Protein AF-A0A4Y2FMU9-F1 (afdb_monomer_lite)

Secondary structure (DSSP, 8-state):
-HHHHHHHHHHHTTPPPP-SHHHHS---PPPS------GGGS--S---S-----------------------

Organism: Araneus ventricosus (NCBI:txid182803)

pLDDT: mean 73.67, std 15.1, range [53.38, 97.81]

Radius of gyration: 23.96 Å; chains: 1; bounding box: 38×44×46 Å

Sequence (72 aa):
KQVSATHAEAMKDNVIVPMTLEEYCIKHTAKPSEQESDLNDFYDDDYGDDMDDEEQEEDYDEDNEDSGNGET

Structure (mmCIF, N/CA/C/O backbone):
data_AF-A0A4Y2FMU9-F1
#
_entry.id   AF-A0A4Y2FMU9-F1
#
loop_
_atom_site.group_PDB
_atom_site.id
_atom_site.type_symbol
_atom_site.label_atom_id
_atom_site.label_alt_id
_atom_site.label_comp_id
_atom_site.label_asym_id
_atom_site.label_entity_id
_atom_site.label_seq_id
_atom_site.pdbx_PDB_ins_code
_atom_site.Cartn_x
_atom_site.Cartn_y
_atom_site.Cartn_z
_atom_site.occupancy
_atom_site.B_iso_or_equiv
_atom_site.auth_seq_id
_atom_site.auth_comp_id
_atom_site.auth_asym_id
_atom_site.auth_atom_id
_atom_site.pdbx_PDB_model_num
ATOM 1 N N . LYS A 1 1 ? 13.803 -1.218 -13.692 1.00 76.62 1 LYS A N 1
ATOM 2 C CA . LYS A 1 1 ? 12.748 -1.034 -14.721 1.00 76.62 1 LYS A CA 1
ATOM 3 C C . LYS A 1 1 ? 11.352 -1.303 -14.167 1.00 76.62 1 LYS A C 1
ATOM 5 O O . LYS A 1 1 ? 10.463 -0.514 -14.443 1.00 76.62 1 LYS A O 1
ATOM 10 N N . GLN A 1 2 ? 11.177 -2.343 -13.350 1.00 90.69 2 GLN A N 1
ATOM 11 C CA . GLN A 1 2 ? 9.879 -2.705 -12.769 1.00 90.69 2 GLN A CA 1
ATOM 12 C C . GLN A 1 2 ? 9.224 -1.562 -11.971 1.00 90.69 2 GLN A C 1
ATOM 14 O O . GLN A 1 2 ? 8.142 -1.130 -12.332 1.00 90.69 2 GLN A O 1
ATOM 19 N N . VAL A 1 3 ? 9.921 -0.970 -10.991 1.00 90.19 3 VAL A N 1
ATOM 20 C CA . VAL A 1 3 ? 9.368 0.130 -10.162 1.00 90.19 3 VAL A CA 1
ATOM 21 C C . VAL A 1 3 ? 8.912 1.339 -10.991 1.00 90.19 3 VAL A C 1
ATOM 23 O O . VAL A 1 3 ? 7.873 1.932 -10.736 1.00 90.19 3 VAL A O 1
ATOM 26 N N . SER A 1 4 ? 9.681 1.717 -12.016 1.00 91.06 4 SER A N 1
ATOM 27 C CA . SER A 1 4 ? 9.306 2.823 -12.904 1.00 91.06 4 SER A CA 1
ATOM 28 C C . SER A 1 4 ? 8.100 2.494 -13.787 1.00 91.06 4 SER A C 1
ATOM 30 O O . SER A 1 4 ? 7.339 3.398 -14.119 1.00 91.06 4 SER A O 1
ATOM 32 N N . ALA A 1 5 ? 7.933 1.224 -14.174 1.00 92.69 5 ALA A N 1
ATOM 33 C CA . ALA A 1 5 ? 6.790 0.776 -14.965 1.00 92.69 5 ALA A CA 1
ATOM 34 C C . ALA A 1 5 ? 5.507 0.815 -14.125 1.00 92.69 5 ALA A C 1
ATOM 36 O O . ALA A 1 5 ? 4.544 1.467 -14.522 1.00 92.69 5 ALA A O 1
ATOM 37 N N . THR A 1 6 ? 5.543 0.245 -12.918 1.00 93.19 6 THR A N 1
ATOM 38 C CA . THR A 1 6 ? 4.386 0.223 -12.011 1.00 93.19 6 THR A CA 1
ATOM 39 C C . THR A 1 6 ? 3.982 1.623 -11.549 1.00 93.19 6 THR A C 1
ATOM 41 O O . THR A 1 6 ? 2.800 1.917 -11.400 1.00 93.19 6 THR A O 1
ATOM 44 N N . HIS A 1 7 ? 4.942 2.539 -11.398 1.00 93.56 7 HIS A N 1
ATOM 45 C CA . HIS A 1 7 ? 4.643 3.938 -11.099 1.00 93.56 7 HIS A CA 1
ATOM 46 C C . HIS A 1 7 ? 3.865 4.636 -12.232 1.00 93.56 7 HIS A C 1
ATOM 48 O O . HIS A 1 7 ? 2.951 5.417 -11.966 1.00 93.56 7 HIS A O 1
ATOM 54 N N . ALA A 1 8 ? 4.195 4.358 -13.499 1.00 94.19 8 ALA A N 1
ATOM 55 C CA . ALA A 1 8 ? 3.467 4.918 -14.639 1.00 94.19 8 ALA A CA 1
ATOM 56 C C . ALA A 1 8 ? 2.032 4.369 -14.738 1.00 94.19 8 ALA A C 1
ATOM 58 O O . ALA A 1 8 ? 1.112 5.107 -15.095 1.00 94.19 8 ALA A O 1
ATOM 59 N N . GLU A 1 9 ? 1.837 3.096 -14.393 1.00 95.62 9 GLU A N 1
ATOM 60 C CA . GLU A 1 9 ? 0.516 2.462 -14.338 1.00 95.62 9 GLU A CA 1
ATOM 61 C C . GLU A 1 9 ? -0.343 3.054 -13.216 1.00 95.62 9 GLU A C 1
ATOM 63 O O . GLU A 1 9 ? -1.465 3.487 -13.475 1.00 95.62 9 GLU A O 1
ATOM 68 N N . ALA A 1 10 ? 0.212 3.214 -12.011 1.00 96.38 10 ALA A N 1
ATOM 69 C CA . ALA A 1 10 ? -0.492 3.842 -10.892 1.00 96.38 10 ALA A CA 1
ATOM 70 C C . ALA A 1 10 ? -0.989 5.260 -11.236 1.00 96.38 10 ALA A C 1
ATOM 72 O O . ALA A 1 10 ? -2.134 5.611 -10.948 1.00 96.38 10 ALA A O 1
ATOM 73 N N . MET A 1 11 ? -0.171 6.059 -11.936 1.00 93.62 11 MET A N 1
ATOM 74 C CA . MET A 1 11 ? -0.570 7.396 -12.399 1.00 93.62 11 MET A CA 1
ATOM 75 C C . MET A 1 11 ? -1.755 7.365 -13.370 1.00 93.62 11 MET A C 1
ATOM 77 O O . MET A 1 11 ? -2.627 8.231 -13.297 1.00 93.62 11 MET A O 1
ATOM 81 N N . LYS A 1 12 ? -1.801 6.381 -14.273 1.00 97.06 12 LYS A N 1
ATOM 82 C CA . LYS A 1 12 ? -2.912 6.204 -15.220 1.00 97.06 12 LYS A CA 1
ATOM 83 C C . LYS A 1 12 ? -4.215 5.863 -14.496 1.00 97.06 12 LYS A C 1
ATOM 85 O O . LYS A 1 12 ? -5.276 6.348 -14.891 1.00 97.06 12 LYS A O 1
ATOM 90 N N . ASP A 1 13 ? -4.115 5.090 -13.424 1.00 97.81 13 ASP A N 1
ATOM 91 C CA . ASP A 1 13 ? -5.259 4.639 -12.634 1.00 97.81 13 ASP A CA 1
ATOM 92 C C . ASP A 1 13 ? -5.692 5.668 -11.574 1.00 97.81 13 ASP A C 1
ATOM 94 O O . ASP A 1 13 ? -6.652 5.444 -10.840 1.00 97.81 13 ASP A O 1
ATOM 98 N N . ASN A 1 14 ? -5.037 6.837 -11.524 1.00 96.06 14 ASN A N 1
ATOM 99 C CA . ASN A 1 14 ? -5.216 7.860 -10.487 1.00 96.06 14 ASN A CA 1
ATOM 100 C C . ASN A 1 14 ? -4.948 7.321 -9.068 1.00 96.06 14 ASN A C 1
ATOM 102 O O . ASN A 1 14 ? -5.537 7.786 -8.090 1.00 96.06 14 ASN A O 1
ATOM 106 N N . VAL A 1 15 ? -4.042 6.350 -8.958 1.00 96.62 15 VAL A N 1
ATOM 107 C CA . VAL A 1 15 ? -3.551 5.796 -7.697 1.00 96.62 15 VAL A CA 1
ATOM 108 C C . VAL A 1 15 ? -2.286 6.547 -7.289 1.00 96.62 15 VAL A C 1
ATOM 110 O O . VAL A 1 15 ? -1.318 6.632 -8.045 1.00 96.62 15 VAL A O 1
ATOM 113 N N . ILE A 1 16 ? -2.281 7.093 -6.073 1.00 94.31 16 ILE A N 1
ATOM 114 C CA . ILE A 1 16 ? -1.117 7.776 -5.500 1.00 94.31 16 ILE A CA 1
ATOM 115 C C . ILE A 1 16 ? -0.324 6.757 -4.687 1.00 94.31 16 ILE A C 1
ATOM 117 O O . ILE A 1 16 ? -0.832 6.229 -3.701 1.00 94.31 16 ILE A O 1
ATOM 121 N N . VAL A 1 17 ? 0.917 6.493 -5.097 1.00 94.94 17 VAL A N 1
ATOM 122 C CA . VAL A 1 17 ? 1.831 5.604 -4.370 1.00 94.94 17 VAL A CA 1
ATOM 123 C C . VAL A 1 17 ? 2.456 6.378 -3.203 1.00 94.94 17 VAL A C 1
ATOM 125 O O . VAL A 1 17 ? 3.150 7.367 -3.456 1.00 94.94 17 VAL A O 1
ATOM 128 N N . PRO A 1 18 ? 2.246 5.958 -1.942 1.00 95.81 18 PRO A N 1
ATOM 129 C CA . PRO A 1 18 ? 2.884 6.581 -0.787 1.00 95.81 18 PRO A CA 1
ATOM 130 C C . PRO A 1 18 ? 4.408 6.503 -0.874 1.00 95.81 18 PRO A C 1
ATOM 132 O O . PRO A 1 18 ? 4.963 5.442 -1.167 1.00 95.81 18 PRO A O 1
ATOM 135 N N . MET A 1 19 ? 5.091 7.612 -0.589 1.00 94.06 19 MET A N 1
ATOM 136 C CA . MET A 1 19 ? 6.559 7.662 -0.540 1.00 94.06 19 MET A CA 1
ATOM 137 C C . MET A 1 19 ? 7.095 7.749 0.891 1.00 94.06 19 MET A C 1
ATOM 139 O O . MET A 1 19 ? 8.304 7.656 1.110 1.00 94.06 19 MET A O 1
ATOM 143 N N . THR A 1 20 ? 6.202 7.917 1.864 1.00 95.44 20 THR A N 1
ATOM 144 C CA . THR A 1 20 ? 6.516 7.984 3.292 1.00 95.44 20 THR A CA 1
ATOM 145 C C . THR A 1 20 ? 5.638 7.020 4.088 1.00 95.44 20 THR A C 1
ATOM 147 O O . THR A 1 20 ? 4.564 6.613 3.638 1.00 95.44 20 THR A O 1
ATOM 150 N N . LEU A 1 21 ? 6.084 6.650 5.292 1.00 92.56 21 LEU A N 1
ATOM 151 C CA . LEU A 1 21 ? 5.296 5.795 6.186 1.00 92.56 21 LEU A CA 1
ATOM 152 C C . LEU A 1 21 ? 4.013 6.500 6.625 1.00 92.56 21 LEU A C 1
ATOM 154 O O . LEU A 1 21 ? 2.976 5.868 6.782 1.00 92.56 21 LEU A O 1
ATOM 158 N N . GLU A 1 22 ? 4.070 7.814 6.796 1.00 90.19 22 GLU A N 1
ATOM 159 C CA . GLU A 1 22 ? 2.938 8.640 7.193 1.00 90.19 22 GLU A CA 1
ATOM 160 C C . GLU A 1 22 ? 1.839 8.679 6.126 1.00 90.19 22 GLU A C 1
ATOM 162 O O . GLU A 1 22 ? 0.664 8.735 6.483 1.00 90.19 22 GLU A O 1
ATOM 167 N N . GLU A 1 23 ? 2.211 8.654 4.843 1.00 91.19 23 GLU A N 1
ATOM 168 C CA . GLU A 1 23 ? 1.278 8.552 3.712 1.00 91.19 23 GLU A CA 1
ATOM 169 C C . GLU A 1 23 ? 0.744 7.127 3.533 1.00 91.19 23 GLU A C 1
ATOM 171 O O . GLU A 1 23 ? -0.390 6.947 3.095 1.00 91.19 23 GLU A O 1
ATOM 176 N N . TYR A 1 24 ? 1.554 6.118 3.866 1.00 93.38 24 TYR A N 1
ATOM 177 C CA . TYR A 1 24 ? 1.165 4.713 3.769 1.00 93.38 24 TYR A CA 1
ATOM 178 C C . TYR A 1 24 ? 0.199 4.305 4.892 1.00 93.38 24 TYR A C 1
ATOM 180 O O . TYR A 1 24 ? -0.761 3.567 4.669 1.00 93.38 24 TYR A O 1
ATOM 188 N N . CYS A 1 25 ? 0.426 4.804 6.108 1.00 91.81 25 CYS A N 1
ATOM 189 C CA . CYS A 1 25 ? -0.371 4.474 7.281 1.00 91.81 25 CYS A CA 1
ATOM 190 C C . CYS A 1 25 ? -1.702 5.241 7.292 1.00 91.81 25 CYS A C 1
ATOM 192 O O . CYS A 1 25 ? -1.752 6.437 7.590 1.00 91.81 25 CYS A O 1
ATOM 194 N N . ILE A 1 26 ? -2.810 4.528 7.068 1.00 84.06 26 ILE A N 1
ATOM 195 C CA . ILE A 1 26 ? -4.159 5.072 7.256 1.00 84.06 26 ILE A CA 1
ATOM 196 C C . ILE A 1 26 ? -4.339 5.410 8.739 1.00 84.06 26 ILE A C 1
ATOM 198 O O . ILE A 1 26 ? -4.430 4.535 9.600 1.00 84.06 26 ILE A O 1
ATOM 202 N N . LYS A 1 27 ? -4.396 6.705 9.056 1.00 80.12 27 LYS A N 1
ATOM 203 C CA . LYS A 1 27 ? -4.704 7.158 10.413 1.00 80.12 27 LYS A CA 1
ATOM 204 C C . LYS A 1 27 ? -6.169 6.860 10.690 1.00 80.12 27 LYS A C 1
ATOM 206 O O . LYS A 1 27 ? -7.050 7.509 10.127 1.00 80.12 27 LYS A O 1
ATOM 211 N N . HIS A 1 28 ? -6.432 5.922 11.592 1.00 70.50 28 HIS A N 1
ATOM 212 C CA . HIS A 1 28 ? -7.751 5.801 12.191 1.00 70.50 28 HIS A CA 1
ATOM 213 C C . HIS A 1 28 ? -8.045 7.103 12.940 1.00 70.50 28 HIS A C 1
ATOM 215 O O . HIS A 1 28 ? -7.490 7.377 14.004 1.00 70.50 28 HIS A O 1
ATOM 221 N N . THR A 1 29 ? -8.903 7.941 12.362 1.00 66.56 29 THR A N 1
ATOM 222 C CA . THR A 1 29 ? -9.631 8.918 13.164 1.00 66.56 29 THR A CA 1
ATOM 223 C C . THR A 1 29 ? -10.496 8.096 14.102 1.00 66.56 29 THR A C 1
ATOM 225 O O . THR A 1 29 ? -11.212 7.202 13.650 1.00 66.56 29 THR A O 1
ATOM 228 N N . ALA A 1 30 ? -10.343 8.311 15.411 1.00 65.94 30 ALA A N 1
ATOM 229 C CA . ALA A 1 30 ? -11.150 7.612 16.399 1.00 65.94 30 ALA A CA 1
ATOM 230 C C . ALA A 1 30 ? -12.613 7.738 15.971 1.00 65.94 30 ALA A C 1
ATOM 232 O O . ALA A 1 30 ? -13.118 8.855 15.817 1.00 65.94 30 ALA A O 1
ATOM 233 N N . LYS A 1 31 ? -13.263 6.599 15.705 1.00 64.75 31 LYS A N 1
ATOM 234 C CA . LYS A 1 31 ? -14.700 6.596 15.466 1.00 64.75 31 LYS A CA 1
ATOM 235 C C . LYS A 1 31 ? -15.351 7.303 16.665 1.00 64.75 31 LYS A C 1
ATOM 237 O O . LYS A 1 31 ? -14.898 7.077 17.793 1.00 64.75 31 LYS A O 1
ATOM 242 N N . PRO A 1 32 ? -16.360 8.172 16.466 1.00 65.56 32 PRO A N 1
ATOM 243 C CA . PRO A 1 32 ? -17.158 8.645 17.594 1.00 65.56 32 PRO A CA 1
ATOM 244 C C . PRO A 1 32 ? -17.634 7.401 18.339 1.00 65.56 32 PRO A C 1
ATOM 246 O O . PRO A 1 32 ? -18.127 6.499 17.670 1.00 65.56 32 PRO A O 1
ATOM 249 N N . S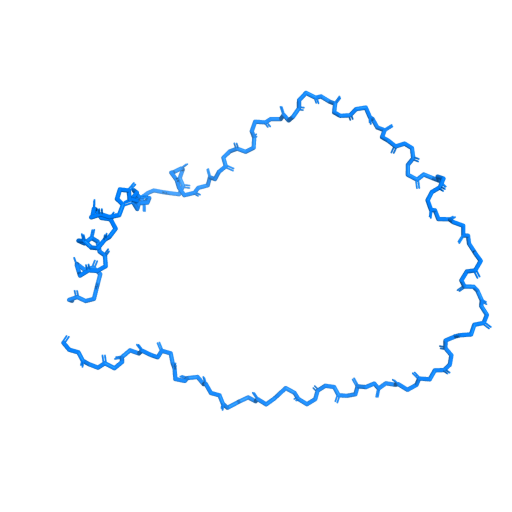ER A 1 33 ? -17.385 7.330 19.653 1.00 62.44 33 SER A N 1
ATOM 250 C CA . SER A 1 33 ? -17.562 6.133 20.488 1.00 62.44 33 SER A CA 1
ATOM 251 C C . SER A 1 33 ? -18.788 5.336 20.041 1.00 62.44 33 SER A C 1
ATOM 253 O O . SER A 1 33 ? -19.919 5.727 20.347 1.00 62.44 33 SER A O 1
ATOM 255 N N . GLU A 1 34 ? -18.571 4.274 19.258 1.00 60.12 34 GLU A N 1
ATOM 256 C CA . GLU A 1 34 ? -19.615 3.299 18.972 1.00 60.12 34 GLU A CA 1
ATOM 257 C C . GLU A 1 34 ? -19.983 2.773 20.354 1.00 60.12 34 GLU A C 1
ATOM 259 O O . GLU A 1 34 ? -19.116 2.289 21.079 1.00 60.12 34 GLU A O 1
ATOM 264 N N . GLN A 1 35 ? -21.219 3.053 20.774 1.00 62.06 35 GLN A N 1
ATOM 265 C CA . GLN A 1 35 ? -21.744 2.651 22.071 1.00 62.06 35 GLN A CA 1
ATOM 266 C C . GLN A 1 35 ? -21.345 1.195 22.284 1.00 62.06 35 GLN A C 1
ATOM 268 O O . GLN A 1 35 ? -21.675 0.371 21.430 1.00 62.06 35 GLN A O 1
ATOM 273 N N . GLU A 1 36 ? -20.587 0.943 23.356 1.00 62.03 36 GLU A N 1
ATOM 274 C CA . GLU A 1 36 ? -20.151 -0.378 23.814 1.00 62.03 36 GLU A CA 1
ATOM 275 C C . GLU A 1 36 ? -21.328 -1.337 23.631 1.00 62.03 36 GLU A C 1
ATOM 277 O O . GLU A 1 36 ? -22.307 -1.298 24.377 1.00 62.03 36 GLU A O 1
ATOM 282 N N . SER A 1 37 ? -21.303 -2.088 22.532 1.00 64.00 37 SER A N 1
ATOM 283 C CA . SER A 1 37 ? -22.333 -3.072 22.254 1.00 64.00 37 SER A CA 1
ATOM 284 C C . SER A 1 37 ? -22.047 -4.177 23.250 1.00 64.00 37 SER A C 1
ATOM 286 O O . SER A 1 37 ? -20.933 -4.696 23.253 1.00 64.00 37 SER A O 1
ATOM 288 N N . ASP A 1 38 ? -22.982 -4.442 24.159 1.00 65.88 38 ASP A N 1
ATOM 289 C CA . ASP A 1 38 ? -22.808 -5.431 25.219 1.00 65.88 38 ASP A CA 1
ATOM 290 C C . ASP A 1 38 ? -22.698 -6.821 24.578 1.00 65.88 38 ASP A C 1
ATOM 292 O O . ASP A 1 38 ? -23.688 -7.482 24.275 1.00 65.88 38 ASP A O 1
ATOM 296 N N . LEU A 1 39 ? -21.463 -7.221 24.273 1.00 65.44 39 LEU A N 1
ATOM 297 C CA . LEU A 1 39 ? -21.121 -8.488 23.624 1.00 65.44 39 LEU A CA 1
ATOM 298 C C . LEU A 1 39 ? -21.368 -9.693 24.547 1.00 65.44 39 LEU A C 1
ATOM 300 O O . LEU A 1 39 ? -21.172 -10.826 24.110 1.00 65.44 39 LEU A O 1
ATOM 304 N N . ASN A 1 40 ? -21.794 -9.470 25.797 1.00 64.62 40 ASN A N 1
ATOM 305 C CA . ASN A 1 40 ? -22.118 -10.544 26.734 1.00 64.62 40 ASN A CA 1
ATOM 306 C C . ASN A 1 40 ? -23.359 -11.346 26.322 1.00 64.62 40 ASN A C 1
ATOM 308 O O . ASN A 1 40 ? -23.467 -12.497 26.722 1.00 64.62 40 ASN A O 1
ATOM 312 N N . ASP A 1 41 ? -24.249 -10.789 25.496 1.00 62.12 41 ASP A N 1
ATOM 313 C CA . ASP A 1 41 ? -25.458 -11.490 25.035 1.00 62.12 41 ASP A CA 1
ATOM 314 C C . ASP A 1 41 ? -25.214 -12.361 23.780 1.00 62.12 41 ASP A C 1
ATOM 316 O O . ASP A 1 41 ? -26.141 -12.999 23.285 1.00 62.12 41 ASP A O 1
ATOM 320 N N . PHE A 1 42 ? -23.997 -12.374 23.212 1.00 63.41 42 PHE A N 1
ATOM 321 C CA . PHE A 1 42 ? -23.693 -13.131 21.984 1.00 63.41 42 PHE A CA 1
ATOM 322 C C . PHE A 1 42 ? -23.128 -14.537 22.243 1.00 63.41 42 PHE A C 1
ATOM 324 O O . PHE A 1 42 ? -23.180 -15.389 21.357 1.00 63.41 42 PHE A O 1
ATOM 331 N N . TYR A 1 43 ? -22.597 -14.794 23.440 1.00 69.75 43 TYR A N 1
ATOM 332 C CA . TYR A 1 43 ? -22.015 -16.085 23.806 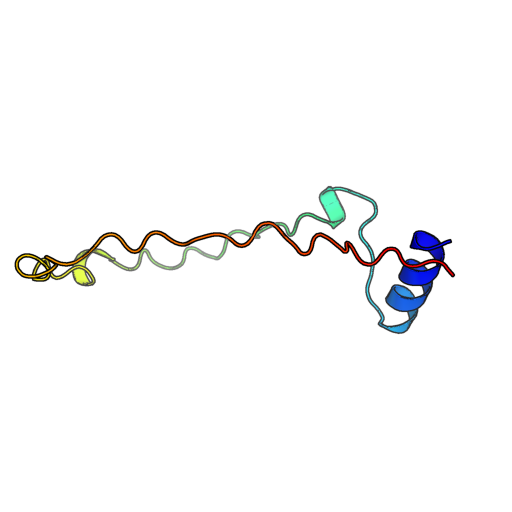1.00 69.75 43 TYR A CA 1
ATOM 333 C C . TYR A 1 43 ? -22.985 -16.856 24.707 1.00 69.75 43 TYR A C 1
ATOM 335 O O . TYR A 1 43 ? -22.845 -16.857 25.926 1.00 69.75 43 TYR A O 1
ATOM 343 N N . ASP A 1 44 ? -23.979 -17.508 24.101 1.00 66.12 44 ASP A N 1
ATOM 344 C CA . ASP A 1 44 ? -24.680 -18.610 24.764 1.00 66.12 44 ASP A CA 1
ATOM 345 C C . ASP A 1 44 ? -23.696 -19.791 24.864 1.00 66.12 44 ASP A C 1
ATOM 347 O O . ASP A 1 44 ? -23.290 -20.365 23.851 1.00 66.12 44 ASP A O 1
ATOM 351 N N . ASP A 1 45 ? -23.304 -20.137 26.093 1.00 61.91 45 ASP A N 1
ATOM 352 C CA . ASP A 1 45 ? -22.372 -21.213 26.488 1.00 61.91 45 ASP A CA 1
ATOM 353 C C . ASP A 1 45 ? -22.856 -22.649 26.133 1.00 61.91 45 ASP A C 1
ATOM 355 O O . ASP A 1 45 ? -22.392 -23.635 26.703 1.00 61.91 45 ASP A O 1
ATOM 359 N N . ASP A 1 46 ? -23.765 -22.811 25.167 1.00 59.59 46 ASP A N 1
ATOM 360 C CA . ASP A 1 46 ? -24.357 -24.103 24.774 1.00 59.59 46 ASP A CA 1
ATOM 361 C C . ASP A 1 46 ? -23.496 -24.909 23.771 1.00 59.59 46 ASP A C 1
ATOM 363 O O . ASP A 1 46 ? -23.919 -25.946 23.265 1.00 59.59 46 ASP A O 1
ATOM 367 N N . TYR A 1 47 ? -22.253 -24.492 23.504 1.00 60.03 47 TYR A N 1
ATOM 368 C CA . TYR A 1 47 ? -21.280 -25.236 22.678 1.00 60.03 47 TYR A CA 1
ATOM 369 C C . TYR A 1 47 ? -20.424 -26.217 23.500 1.00 60.03 47 TYR A C 1
ATOM 371 O O . TYR A 1 47 ? -19.220 -26.354 23.28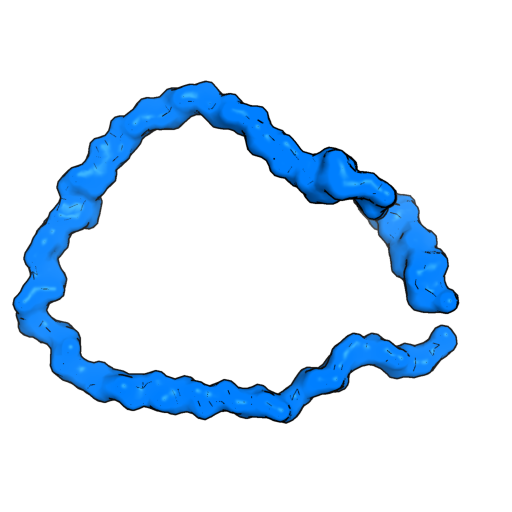7 1.00 60.03 47 TYR A O 1
ATOM 379 N N . GLY A 1 48 ? -21.035 -26.873 24.483 1.00 61.81 48 GLY A N 1
ATOM 380 C CA . GLY A 1 48 ? -20.329 -27.658 25.493 1.00 61.81 48 GLY A CA 1
ATOM 381 C C . GLY A 1 48 ? -20.317 -29.176 25.321 1.00 61.81 48 GLY A C 1
ATOM 382 O O . GLY A 1 48 ? -19.915 -29.819 26.286 1.00 61.81 48 GLY A O 1
ATOM 383 N N . ASP A 1 49 ? -20.779 -29.773 24.209 1.00 59.03 49 ASP A N 1
ATOM 384 C CA . ASP A 1 49 ? -20.933 -31.246 24.198 1.00 59.03 49 ASP A CA 1
ATOM 385 C C . ASP A 1 49 ? -20.935 -31.983 22.839 1.00 59.03 49 ASP A C 1
ATOM 387 O O . ASP A 1 49 ? -21.681 -32.941 22.715 1.00 59.03 49 ASP A O 1
ATOM 391 N N . ASP A 1 50 ? -20.162 -31.583 21.813 1.00 60.12 50 ASP A N 1
ATOM 392 C CA . ASP A 1 50 ? -19.752 -32.538 20.742 1.00 60.12 50 ASP A CA 1
ATOM 393 C C . ASP A 1 50 ? -18.808 -31.908 19.697 1.00 60.12 50 ASP A C 1
ATOM 395 O O . ASP A 1 50 ? -19.211 -31.533 18.599 1.00 60.12 50 ASP A O 1
ATOM 399 N N . MET A 1 51 ? -17.520 -31.797 20.019 1.00 56.09 51 MET A N 1
ATOM 400 C CA . MET A 1 51 ? -16.469 -31.663 18.998 1.00 56.09 51 MET A CA 1
ATOM 401 C C . MET A 1 51 ? -15.345 -32.650 19.325 1.00 56.09 51 MET A C 1
ATOM 403 O O . MET A 1 51 ? -14.214 -32.269 19.618 1.00 56.09 51 MET A O 1
ATOM 407 N N . ASP A 1 52 ? -15.707 -33.931 19.343 1.00 60.72 52 ASP A N 1
ATOM 408 C CA . ASP A 1 52 ? -14.792 -35.033 19.057 1.00 60.72 52 ASP A CA 1
ATOM 409 C C . ASP A 1 52 ? -14.857 -35.256 17.543 1.00 60.72 52 ASP A C 1
ATOM 411 O O . ASP A 1 52 ? -15.823 -35.843 17.070 1.00 60.72 52 ASP A O 1
ATOM 415 N N . ASP A 1 53 ? -13.927 -34.680 16.776 1.00 54.31 53 ASP A N 1
ATOM 416 C CA . ASP A 1 53 ? -13.259 -35.443 15.715 1.00 54.31 53 ASP A CA 1
ATOM 417 C C . ASP A 1 53 ? -12.117 -34.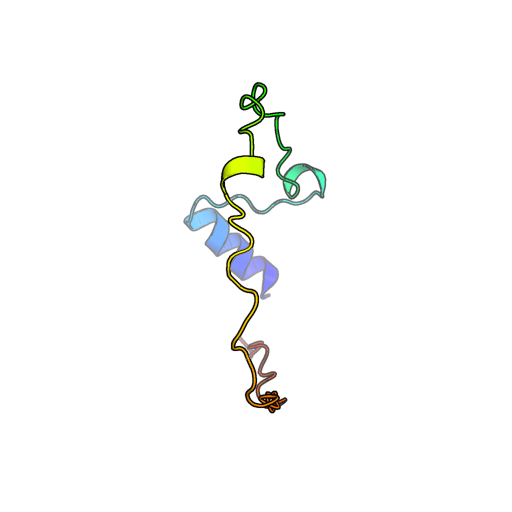666 15.045 1.00 54.31 53 ASP A C 1
ATOM 419 O O . ASP A 1 53 ? -12.296 -33.577 14.500 1.00 54.31 53 ASP A O 1
ATOM 423 N N . GLU A 1 54 ? -10.967 -35.333 15.059 1.00 56.06 54 GLU A N 1
ATOM 424 C CA . GLU A 1 54 ? -9.931 -35.354 14.026 1.00 56.06 54 GLU A CA 1
ATOM 425 C C . GLU A 1 54 ? -9.173 -34.054 13.680 1.00 56.06 54 GLU A C 1
ATOM 427 O O . GLU A 1 54 ? -9.584 -33.193 12.903 1.00 56.06 54 GLU A O 1
ATOM 432 N N . GLU A 1 55 ? -7.946 -34.008 14.215 1.00 59.22 55 GLU A N 1
ATOM 433 C CA . GLU A 1 55 ? -6.809 -33.210 13.754 1.00 59.22 55 GLU A CA 1
ATOM 434 C C . GLU A 1 55 ? -6.638 -33.330 12.226 1.00 59.22 55 GLU A C 1
ATOM 436 O O . GLU A 1 55 ? -6.036 -34.277 11.719 1.00 59.22 55 GLU A O 1
ATOM 441 N N . GLN A 1 56 ? -7.153 -32.357 11.473 1.00 56.44 56 GLN A N 1
ATOM 442 C CA . GLN A 1 56 ? -6.808 -32.205 10.062 1.00 56.44 56 GLN A CA 1
ATOM 443 C C . GLN A 1 56 ? -5.404 -31.604 9.957 1.00 56.44 56 GLN A C 1
ATOM 445 O O . GLN A 1 56 ? -5.201 -30.400 10.108 1.00 56.44 56 GLN A O 1
ATOM 450 N N . GLU A 1 57 ? -4.431 -32.481 9.723 1.00 59.84 57 GLU A N 1
ATOM 451 C CA . GLU A 1 57 ? -3.066 -32.146 9.329 1.00 59.84 57 GLU A CA 1
ATOM 452 C C . GLU A 1 57 ? -3.118 -31.461 7.948 1.00 59.84 57 GLU A C 1
ATOM 454 O O . GLU A 1 57 ? -3.231 -32.109 6.907 1.00 59.84 57 GLU A O 1
ATOM 459 N N . GLU A 1 58 ? -3.136 -30.125 7.937 1.00 59.84 58 GLU A N 1
ATOM 460 C CA . GLU A 1 58 ? -3.015 -29.334 6.711 1.00 59.84 58 GLU A CA 1
ATOM 461 C C . GLU A 1 58 ? -1.578 -29.459 6.182 1.00 59.84 58 GLU A C 1
ATOM 463 O O . GLU A 1 58 ? -0.658 -28.792 6.657 1.00 59.84 58 GLU A O 1
ATOM 468 N N . ASP A 1 59 ? -1.385 -30.349 5.206 1.00 61.41 59 ASP A N 1
ATOM 469 C CA . ASP A 1 59 ? -0.172 -30.435 4.391 1.00 61.41 59 ASP A CA 1
ATOM 470 C C . ASP A 1 59 ? -0.065 -29.161 3.537 1.00 61.41 59 ASP A C 1
ATOM 472 O O . ASP A 1 59 ? -0.710 -29.017 2.493 1.00 61.41 59 ASP A O 1
ATOM 476 N N . TYR A 1 60 ? 0.682 -28.176 4.040 1.00 62.09 60 TYR A N 1
ATOM 477 C CA . TYR A 1 60 ? 1.016 -26.964 3.302 1.00 62.09 60 TYR A CA 1
ATOM 478 C C . TYR A 1 60 ? 2.003 -27.333 2.190 1.00 62.09 60 TYR A C 1
ATOM 480 O O . TYR A 1 60 ? 3.197 -27.481 2.436 1.00 62.09 60 TYR A O 1
ATOM 488 N N . ASP A 1 61 ? 1.486 -27.474 0.970 1.00 62.09 61 ASP A N 1
ATOM 489 C CA . ASP A 1 61 ? 2.269 -27.651 -0.256 1.00 62.09 61 ASP A CA 1
ATOM 490 C C . ASP A 1 61 ? 3.206 -26.436 -0.451 1.00 62.09 61 ASP A C 1
ATOM 492 O O . ASP A 1 61 ? 2.792 -25.358 -0.890 1.00 62.09 61 ASP A O 1
ATOM 496 N N . GLU A 1 62 ? 4.467 -26.595 -0.039 1.00 63.03 62 GLU A N 1
ATOM 497 C CA . GLU A 1 62 ? 5.552 -25.602 -0.073 1.00 63.03 62 GLU A CA 1
ATOM 498 C C . GLU A 1 62 ? 6.184 -25.507 -1.474 1.00 63.03 62 GLU A C 1
ATOM 500 O O . GLU A 1 62 ? 7.399 -25.486 -1.609 1.00 63.03 62 GLU A O 1
ATOM 505 N N . ASP A 1 63 ? 5.391 -25.483 -2.548 1.00 66.44 63 ASP A N 1
ATOM 506 C CA . ASP A 1 63 ? 5.951 -25.467 -3.906 1.00 66.44 63 ASP A CA 1
ATOM 507 C C . ASP A 1 63 ? 5.093 -24.670 -4.901 1.00 66.44 63 ASP A C 1
ATOM 509 O O . ASP A 1 63 ? 4.517 -25.199 -5.855 1.00 66.44 63 ASP A O 1
ATOM 513 N N . ASN A 1 64 ? 5.065 -23.339 -4.741 1.00 62.06 64 ASN A N 1
ATOM 514 C CA . ASN A 1 64 ? 5.004 -22.455 -5.915 1.00 62.06 64 ASN A CA 1
ATOM 515 C C . ASN A 1 64 ? 5.458 -21.012 -5.644 1.00 62.06 64 ASN A C 1
ATOM 517 O O . ASN A 1 64 ? 4.745 -20.045 -5.915 1.00 62.06 64 ASN A O 1
ATOM 521 N N . GLU A 1 65 ? 6.682 -20.842 -5.146 1.00 64.75 65 GLU A N 1
ATOM 522 C CA . GLU A 1 65 ? 7.329 -19.528 -5.029 1.00 64.75 65 GLU A CA 1
ATOM 523 C C . GLU A 1 65 ? 7.819 -18.971 -6.384 1.00 64.75 65 GLU A C 1
ATOM 525 O O . GLU A 1 65 ? 8.857 -18.302 -6.449 1.00 64.75 65 GLU A O 1
ATOM 530 N N . ASP A 1 66 ? 7.085 -19.176 -7.486 1.00 70.56 66 ASP A N 1
ATO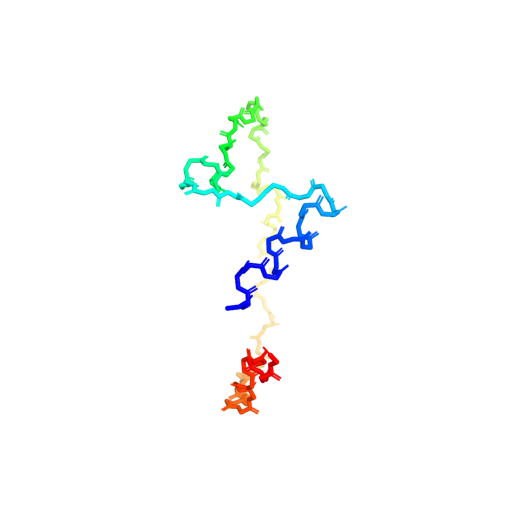M 531 C CA . ASP A 1 66 ? 7.265 -18.298 -8.644 1.00 70.56 66 ASP A CA 1
ATOM 532 C C . ASP A 1 66 ? 6.710 -16.919 -8.272 1.00 70.56 66 ASP A C 1
ATOM 534 O O . ASP A 1 66 ? 5.576 -16.552 -8.580 1.00 70.56 66 ASP A O 1
ATOM 538 N N . SER A 1 67 ? 7.545 -16.131 -7.590 1.00 68.75 67 SER A N 1
ATOM 539 C CA . SER A 1 67 ? 7.292 -14.728 -7.249 1.00 68.75 67 SER A CA 1
ATOM 540 C C . SER A 1 67 ? 7.161 -13.832 -8.490 1.00 68.75 67 SER A C 1
ATOM 542 O O . 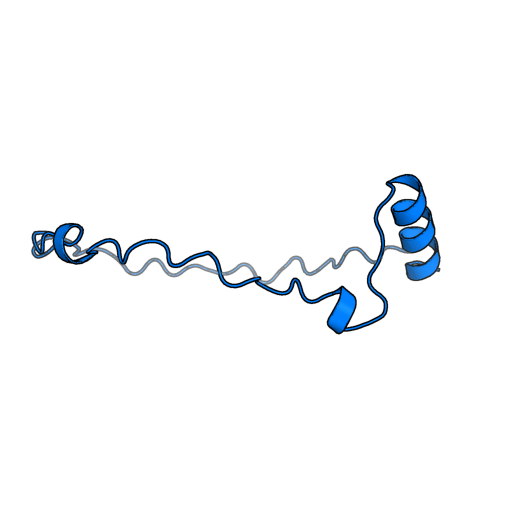SER A 1 67 ? 7.154 -12.610 -8.357 1.00 68.75 67 SER A O 1
ATOM 544 N N . GLY A 1 68 ? 7.061 -14.403 -9.698 1.00 66.62 68 GLY A N 1
ATOM 545 C CA . GLY A 1 68 ? 6.526 -13.718 -10.864 1.00 66.62 68 GLY A CA 1
ATOM 546 C C . GLY A 1 68 ? 7.381 -12.540 -11.303 1.00 66.62 68 GLY A C 1
ATOM 547 O O . GLY A 1 68 ? 6.862 -11.553 -11.817 1.00 66.62 68 GLY A O 1
ATOM 548 N N . ASN A 1 69 ? 8.700 -12.635 -11.134 1.00 63.53 69 ASN A N 1
ATOM 549 C CA . ASN A 1 69 ? 9.641 -11.615 -11.596 1.00 63.53 69 ASN A CA 1
ATOM 550 C C . ASN A 1 69 ? 10.230 -11.947 -12.980 1.00 63.53 69 ASN A C 1
ATOM 552 O O . ASN A 1 69 ? 11.370 -11.584 -13.277 1.00 63.53 69 ASN A O 1
ATOM 556 N N . GLY A 1 70 ? 9.442 -12.614 -13.833 1.00 62.78 70 GLY A N 1
ATOM 557 C CA . GLY A 1 70 ? 9.779 -12.905 -15.227 1.00 62.78 70 GLY A CA 1
ATOM 558 C C . GLY A 1 70 ? 10.182 -11.643 -15.997 1.00 62.78 70 GLY A C 1
ATOM 559 O O . GLY A 1 70 ? 9.480 -10.632 -15.995 1.00 62.78 70 GLY A O 1
ATOM 560 N N . GLU A 1 71 ? 11.361 -11.709 -16.612 1.00 57.22 71 GLU A N 1
ATOM 561 C CA . GLU A 1 71 ? 12.063 -10.609 -17.271 1.00 57.22 71 GLU A CA 1
ATOM 562 C C . GLU A 1 71 ? 11.239 -9.883 -18.349 1.00 57.22 71 GLU A C 1
ATOM 564 O O . GLU A 1 71 ? 10.679 -10.518 -19.241 1.00 57.22 71 GLU A O 1
ATOM 569 N N . THR A 1 72 ? 11.279 -8.542 -18.330 1.00 53.38 72 THR A N 1
ATOM 570 C CA . THR A 1 72 ? 11.170 -7.660 -19.516 1.00 53.38 72 THR A CA 1
ATOM 571 C C . THR A 1 72 ? 11.971 -6.358 -19.338 1.00 53.38 72 THR A C 1
ATOM 573 O O . THR A 1 72 ? 12.021 -5.794 -18.217 1.00 53.38 72 THR A O 1
#

Foldseek 3Di:
DVVVVVVVVCVVVVHDDDPDPVSVDDDPPPDPPPPPPPCVVVDPVVPPDDDPDDDDPPPDPPDDPPVVCPDD